Protein AF-A0A7C4U566-F1 (afdb_monomer)

Radius of gyration: 18.79 Å; Cα contacts (8 Å, |Δi|>4): 193; chains: 1; bounding box: 62×42×41 Å

Foldseek 3Di:
DPPPPPLDEAEEELADQPWAPVVLVVCCVVHVVYAYEYEPQALHNCPPVLVSNLVNCVVLVVLVAVVQQPDDDVPDPGDRSSVPSVVVVVVCVVVVVDDNGTDGDDDPRNYDYQYDDPVPQDDDPDRYPVVSVVSSCCRRPPCNVCVSVVHHDDD

Mean predicted aligned error: 11.54 Å

pLDDT: mean 70.16, std 16.73, range [37.81, 94.19]

Secondary structure (DSSP, 8-state):
-------PPPEEESPPP-EEHHHHHHHHHH-TT-EEEEESS-SGGGTT-HHHHHHHHHHHTHHHHTTGGG--BTTB----TTHHHHHHHHHHHHTTSS-TTT-EE---TTEEEEPPPGGGSPPPS---HHHHHHHHHHHHSHHHHHHHTTPPP--

Nearest PDB structures (foldseek):
  3l77-assembly1_A  TM=3.054E-01  e=2.965E+00  Thermococcus sibiricus MM 739
  6jha-assembly1_B-2  TM=2.950E-01  e=6.015E+00  Microcystis aeruginosa FACHB-905 = DIANCHI905
  3m1a-as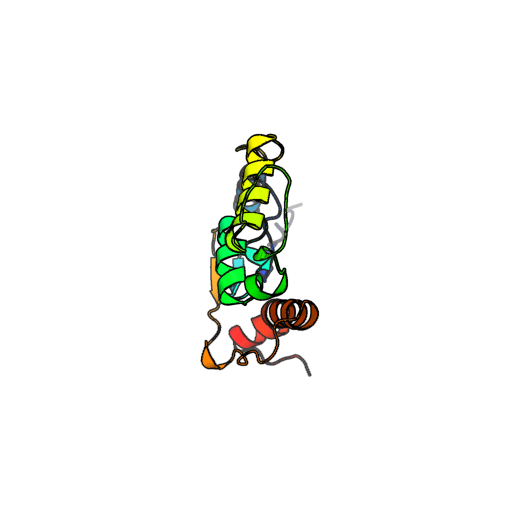sembly2_B  TM=2.758E-01  e=9.433E+00  Streptomyces avermitilis

Sequence (155 aa):
MTGRKENIQLITFGAPAAGNAAFVKDMDEKFPSGERYCTDKDIAPVFPDMDKVREIAHITGLDSVLQLSKLSIPGINKLKTSDLLDIAGEILKATKVINETNRYVQSQRHLRLLTVDAATVPADTSYTTESLFNKAYQFHKVDRYADLLGVKPLE

Structure (mmCIF, N/CA/C/O backbone):
data_AF-A0A7C4U566-F1
#
_entry.id   AF-A0A7C4U566-F1
#
loop_
_atom_site.group_PDB
_atom_site.id
_atom_site.type_symbol
_atom_site.label_atom_id
_atom_site.label_alt_id
_atom_site.label_comp_id
_atom_site.label_asym_id
_atom_site.label_entity_id
_atom_site.label_seq_id
_atom_site.pdbx_PDB_ins_code
_atom_site.Cartn_x
_atom_site.Cartn_y
_atom_site.Cartn_z
_atom_site.occupancy
_atom_site.B_iso_or_equiv
_atom_site.auth_seq_id
_atom_site.auth_comp_id
_atom_site.auth_asym_id
_atom_site.auth_atom_id
_atom_site.pdb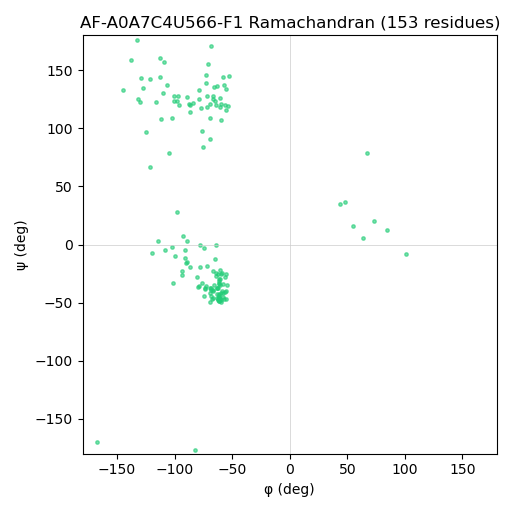x_PDB_model_num
ATOM 1 N N . MET A 1 1 ? -37.284 0.298 19.996 1.00 42.12 1 MET A N 1
ATOM 2 C CA . MET A 1 1 ? -36.697 -0.049 18.685 1.00 42.12 1 MET A CA 1
ATOM 3 C C . MET A 1 1 ? -35.250 -0.443 18.917 1.00 42.12 1 MET A C 1
ATOM 5 O O . MET A 1 1 ? -34.422 0.417 19.176 1.00 42.12 1 MET A O 1
ATOM 9 N N . THR A 1 2 ? -34.958 -1.740 18.948 1.00 47.19 2 THR A N 1
ATOM 10 C CA . THR A 1 2 ? -33.588 -2.257 19.014 1.00 47.19 2 THR A CA 1
ATOM 11 C C . THR A 1 2 ? -32.980 -2.116 17.622 1.00 47.19 2 THR A C 1
ATOM 13 O O . THR A 1 2 ? -33.267 -2.911 16.731 1.00 47.19 2 THR A O 1
ATOM 16 N N . GLY A 1 3 ? -32.214 -1.046 17.397 1.00 49.69 3 GLY A N 1
ATOM 17 C CA . GLY A 1 3 ? -31.482 -0.871 16.146 1.00 49.69 3 GLY A CA 1
ATOM 18 C C . GLY A 1 3 ? -30.586 -2.087 15.930 1.00 49.69 3 GLY A C 1
ATOM 19 O O . GLY A 1 3 ? -29.756 -2.394 16.787 1.00 49.69 3 GLY A O 1
ATOM 20 N N . ARG A 1 4 ? -30.783 -2.819 14.826 1.00 55.12 4 ARG A N 1
ATOM 21 C CA . ARG A 1 4 ? -29.810 -3.824 14.393 1.00 55.12 4 ARG A CA 1
ATOM 22 C C . ARG A 1 4 ? -28.482 -3.084 14.263 1.00 55.12 4 ARG A C 1
ATOM 24 O O . ARG A 1 4 ? -28.387 -2.167 13.456 1.00 55.12 4 ARG A O 1
ATOM 31 N N . LYS A 1 5 ? -27.487 -3.440 15.079 1.00 60.62 5 LYS A N 1
ATOM 32 C CA . LYS A 1 5 ? -26.104 -3.061 14.786 1.00 60.62 5 LYS A CA 1
ATOM 33 C C . LYS A 1 5 ? -25.794 -3.691 13.435 1.00 60.62 5 LYS A C 1
ATOM 35 O O . LYS A 1 5 ? -25.743 -4.914 13.333 1.00 60.62 5 LYS A O 1
ATOM 40 N N . GLU A 1 6 ? -25.718 -2.876 12.3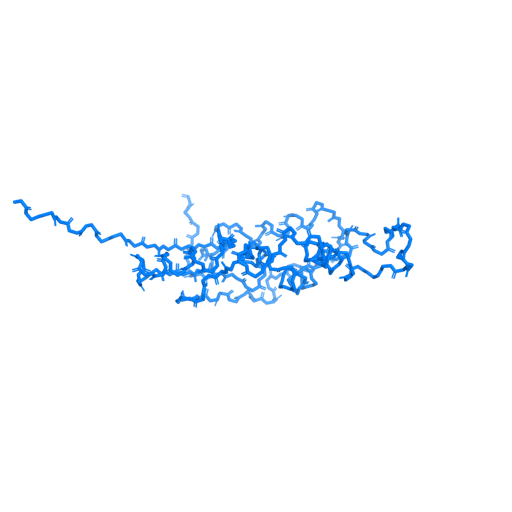95 1.00 66.75 6 GLU A N 1
ATOM 41 C CA . GLU A 1 6 ? -25.238 -3.332 11.101 1.00 66.75 6 GLU A CA 1
ATOM 42 C C . GLU A 1 6 ? -23.802 -3.814 11.311 1.00 66.75 6 GLU A C 1
ATOM 44 O O . GLU A 1 6 ? -22.945 -3.062 11.778 1.00 66.75 6 GLU A O 1
ATOM 49 N N . ASN A 1 7 ? -23.553 -5.097 11.049 1.00 76.12 7 ASN A N 1
ATOM 50 C CA . ASN A 1 7 ? -22.203 -5.646 11.071 1.00 76.12 7 ASN A CA 1
ATOM 51 C C . ASN A 1 7 ? -21.496 -5.168 9.801 1.00 76.12 7 ASN A C 1
ATOM 53 O O . ASN A 1 7 ? -21.497 -5.860 8.784 1.00 76.12 7 ASN A O 1
ATOM 57 N N . ILE A 1 8 ? -20.950 -3.954 9.842 1.00 84.69 8 ILE A N 1
ATOM 58 C CA . ILE A 1 8 ? -20.154 -3.409 8.745 1.00 84.69 8 ILE A CA 1
ATOM 59 C C . ILE A 1 8 ? -18.768 -4.048 8.812 1.00 84.69 8 ILE A C 1
ATOM 61 O O . ILE A 1 8 ? -18.034 -3.865 9.783 1.00 84.69 8 ILE A O 1
ATOM 65 N N . GLN A 1 9 ? -18.413 -4.792 7.768 1.00 89.12 9 GLN A N 1
ATOM 66 C CA . GLN A 1 9 ? -17.086 -5.372 7.600 1.00 89.12 9 GLN A CA 1
ATOM 67 C C . GLN A 1 9 ? -16.277 -4.510 6.627 1.00 89.12 9 GLN A C 1
ATOM 69 O O . GLN A 1 9 ? -16.728 -4.232 5.517 1.00 89.12 9 GLN A O 1
ATOM 74 N N . LEU A 1 10 ? -15.071 -4.115 7.037 1.00 91.62 10 LEU A N 1
ATOM 75 C CA . LEU A 1 10 ? -14.117 -3.416 6.179 1.00 91.62 10 LEU A CA 1
ATOM 76 C C . LEU A 1 10 ? -13.103 -4.420 5.627 1.00 91.62 10 LEU A C 1
ATOM 78 O O . LEU A 1 10 ? -12.442 -5.121 6.392 1.00 91.62 10 LEU A O 1
ATOM 82 N N . ILE A 1 11 ? -12.976 -4.494 4.305 1.00 93.38 11 ILE A N 1
ATOM 83 C CA . ILE A 1 11 ? -11.926 -5.263 3.628 1.00 93.38 11 ILE A CA 1
ATOM 84 C C . ILE A 1 11 ? -11.317 -4.351 2.573 1.00 93.38 11 ILE A C 1
ATOM 86 O O . ILE A 1 11 ? -12.035 -3.790 1.748 1.00 93.38 11 ILE A O 1
ATOM 90 N N . THR A 1 12 ? -10.001 -4.173 2.619 1.00 92.56 12 THR A N 1
ATOM 91 C CA . THR A 1 12 ? -9.276 -3.286 1.702 1.00 92.56 12 THR A CA 1
ATOM 92 C C . THR A 1 12 ? -8.216 -4.058 0.929 1.00 92.56 12 THR A C 1
ATOM 94 O O . THR A 1 12 ? -7.559 -4.934 1.486 1.00 92.56 12 THR A O 1
ATOM 97 N N . PHE A 1 13 ? -8.040 -3.716 -0.346 1.00 93.06 13 PHE A N 1
ATOM 98 C CA . PHE A 1 13 ? -7.046 -4.299 -1.250 1.00 93.06 13 PHE A CA 1
ATOM 99 C C . PHE A 1 13 ? -6.242 -3.169 -1.881 1.00 93.06 13 PHE A C 1
ATOM 101 O O . PHE A 1 13 ? -6.834 -2.173 -2.293 1.00 93.06 13 PHE A O 1
ATOM 108 N N . GLY A 1 14 ? -4.914 -3.283 -1.936 1.00 90.44 14 GLY A N 1
ATOM 109 C CA . GLY A 1 14 ? -4.082 -2.333 -2.689 1.00 90.44 14 GLY A CA 1
ATOM 110 C C . GLY A 1 14 ? -4.100 -0.880 -2.190 1.00 90.44 14 GLY A C 1
ATOM 111 O O . GLY A 1 14 ? -3.534 -0.006 -2.836 1.00 90.44 14 GLY A O 1
ATOM 112 N N . ALA A 1 15 ? -4.755 -0.588 -1.064 1.00 91.06 15 ALA A N 1
ATOM 113 C CA . ALA A 1 15 ? -5.090 0.783 -0.698 1.00 91.06 15 ALA A CA 1
ATOM 114 C C . ALA A 1 15 ? -3.889 1.549 -0.097 1.00 91.06 15 ALA A C 1
ATOM 116 O O . ALA A 1 15 ? -3.255 1.024 0.830 1.00 91.06 15 ALA A O 1
ATOM 117 N N . PRO A 1 16 ? -3.611 2.793 -0.547 1.00 89.00 16 PRO A N 1
ATOM 118 C CA . PRO A 1 16 ? -2.619 3.678 0.068 1.00 89.00 16 PRO A CA 1
ATOM 119 C C . PRO A 1 16 ? -3.070 4.150 1.455 1.00 89.00 16 PRO A C 1
ATOM 121 O O . PRO A 1 16 ? -4.206 3.916 1.882 1.00 89.00 16 PRO A O 1
ATOM 124 N N . ALA A 1 17 ? -2.175 4.803 2.197 1.00 88.56 17 ALA A N 1
ATOM 125 C CA . ALA A 1 17 ? -2.522 5.389 3.486 1.00 88.56 17 ALA A CA 1
ATOM 126 C C . ALA A 1 17 ? -3.552 6.513 3.294 1.00 88.56 17 ALA A C 1
ATOM 128 O O . ALA A 1 17 ? -3.303 7.474 2.568 1.00 88.56 17 ALA A O 1
ATOM 129 N N . ALA A 1 18 ? -4.701 6.402 3.961 1.00 87.50 18 ALA A N 1
ATOM 130 C CA . ALA A 1 18 ? -5.808 7.349 3.806 1.00 87.50 18 ALA A CA 1
ATOM 131 C C . ALA A 1 18 ? -5.703 8.580 4.722 1.00 87.50 18 ALA A C 1
ATOM 133 O O . ALA A 1 18 ? -6.343 9.597 4.466 1.00 87.50 18 ALA A O 1
ATOM 134 N N . GLY A 1 19 ? -4.907 8.508 5.791 1.00 86.81 19 GLY A N 1
ATOM 135 C CA . GLY A 1 19 ? -4.785 9.596 6.753 1.00 86.81 19 GLY A CA 1
ATOM 136 C C . GLY A 1 19 ? -3.614 9.419 7.708 1.00 86.81 19 GLY A C 1
ATOM 137 O O . GLY A 1 19 ? -2.759 8.558 7.519 1.00 86.81 19 GLY A O 1
ATOM 138 N N . ASN A 1 20 ? -3.573 10.258 8.738 1.00 88.00 20 ASN A N 1
ATOM 139 C CA . ASN A 1 20 ? -2.540 10.236 9.771 1.00 88.00 20 ASN A CA 1
ATOM 140 C C . ASN A 1 20 ? -2.812 9.185 10.865 1.00 88.00 20 ASN A C 1
ATOM 142 O O . ASN A 1 20 ? -3.797 8.448 10.827 1.00 88.00 20 ASN A O 1
ATOM 146 N N . ALA A 1 21 ? -1.950 9.136 11.884 1.00 88.56 21 ALA A N 1
ATOM 147 C CA . ALA A 1 21 ? -2.079 8.188 12.993 1.00 88.56 21 ALA A CA 1
ATOM 148 C C . ALA A 1 21 ? -3.422 8.289 13.749 1.00 88.56 21 ALA A C 1
ATOM 150 O O . ALA A 1 21 ? -3.949 7.270 14.193 1.00 88.56 21 ALA A O 1
ATOM 151 N N . ALA A 1 22 ? -3.994 9.493 13.878 1.00 90.25 22 ALA A N 1
ATOM 152 C CA . ALA A 1 22 ? -5.285 9.685 14.540 1.00 90.25 22 ALA A CA 1
ATOM 153 C C . ALA A 1 22 ? -6.437 9.082 13.722 1.00 90.25 22 ALA A C 1
ATOM 155 O O . ALA A 1 22 ? -7.290 8.398 14.285 1.00 90.25 22 ALA A O 1
ATOM 156 N N . PHE A 1 23 ? -6.418 9.270 12.398 1.00 91.81 23 PHE A N 1
ATOM 157 C CA . PHE A 1 23 ? -7.365 8.628 11.487 1.00 91.81 23 PHE A CA 1
ATOM 158 C C . PHE A 1 23 ? -7.255 7.100 11.548 1.00 91.81 23 PHE A C 1
ATOM 160 O O . PHE A 1 23 ? -8.265 6.416 11.689 1.00 91.81 23 PHE A O 1
ATOM 167 N N . VAL A 1 24 ? -6.031 6.562 11.490 1.00 91.75 24 VAL A N 1
ATOM 168 C CA . VAL A 1 24 ? -5.796 5.113 11.577 1.00 91.75 24 VAL A CA 1
ATOM 169 C C . VAL A 1 24 ? -6.347 4.549 12.879 1.00 91.75 24 VAL A C 1
ATOM 171 O O . VAL A 1 24 ? -7.029 3.532 12.845 1.00 91.75 24 VAL A O 1
ATOM 174 N N . LYS A 1 25 ? -6.099 5.220 14.009 1.00 93.38 25 LYS A N 1
ATOM 175 C CA . LYS A 1 25 ? -6.614 4.801 15.316 1.00 93.38 25 LYS A CA 1
ATOM 176 C C . LYS A 1 25 ? -8.146 4.762 15.342 1.00 93.38 25 LYS A C 1
ATOM 178 O O . LYS A 1 25 ? -8.710 3.757 15.760 1.00 93.38 25 LYS A O 1
ATOM 183 N N . ASP A 1 26 ? -8.804 5.823 14.882 1.00 94.19 26 ASP A N 1
ATOM 184 C CA . ASP A 1 26 ? -10.271 5.907 14.843 1.00 94.19 26 ASP A CA 1
ATOM 185 C C . ASP A 1 26 ? -10.886 4.838 13.921 1.00 94.19 26 ASP A C 1
ATOM 187 O O . ASP A 1 26 ? -11.855 4.172 14.287 1.00 94.19 26 ASP A O 1
ATOM 191 N N . MET A 1 27 ? -10.288 4.610 12.749 1.00 93.31 27 MET A N 1
ATOM 192 C CA . MET A 1 27 ? -10.701 3.550 11.827 1.00 93.31 27 MET A CA 1
ATOM 193 C C . MET A 1 27 ? -10.545 2.160 12.462 1.00 93.31 27 MET A C 1
ATOM 195 O O . MET A 1 27 ? -11.474 1.357 12.420 1.00 93.31 27 MET A O 1
ATOM 199 N N . ASP A 1 28 ? -9.395 1.885 13.074 1.00 92.81 28 ASP A N 1
ATOM 200 C CA . ASP A 1 28 ? -9.085 0.626 13.753 1.00 92.81 28 ASP A CA 1
ATOM 201 C C . ASP A 1 28 ? -10.055 0.329 14.916 1.00 92.81 28 ASP A C 1
ATOM 203 O O . ASP A 1 28 ? -10.373 -0.831 15.185 1.00 92.81 28 ASP A O 1
ATOM 207 N N . GLU A 1 29 ? -10.510 1.363 15.631 1.00 92.69 29 GLU A N 1
ATOM 208 C CA . GLU A 1 29 ? -11.500 1.258 16.712 1.00 92.69 29 GLU A CA 1
ATOM 209 C C . GLU A 1 29 ? -12.917 1.004 16.178 1.00 92.69 29 GLU A C 1
ATOM 211 O O . GLU A 1 29 ? -13.661 0.212 16.760 1.00 92.69 29 GLU A O 1
ATOM 216 N N . LYS A 1 30 ? -13.289 1.632 15.056 1.00 91.44 30 LYS A N 1
ATOM 217 C CA . LYS A 1 30 ? -14.607 1.468 14.415 1.00 91.44 30 LYS A CA 1
ATOM 218 C C . LYS A 1 30 ? -14.751 0.152 13.657 1.00 91.44 30 LYS A C 1
ATOM 220 O O . LYS A 1 30 ? -15.843 -0.411 13.627 1.00 91.44 30 LYS A O 1
ATOM 225 N N . PHE A 1 31 ? -13.663 -0.346 13.077 1.00 92.00 31 PHE A N 1
ATOM 226 C CA . PHE A 1 31 ? -13.622 -1.582 12.297 1.00 92.00 31 PHE A CA 1
ATOM 227 C C . PHE A 1 31 ? -12.616 -2.567 12.905 1.00 92.00 31 PHE A C 1
ATOM 229 O O . PHE A 1 31 ? -11.598 -2.881 12.285 1.00 92.00 31 PHE A O 1
ATOM 236 N N . PRO A 1 32 ? -12.879 -3.092 14.116 1.00 89.50 32 PRO A N 1
ATOM 237 C CA . PRO A 1 32 ? -11.918 -3.929 14.828 1.00 89.50 32 PRO A CA 1
ATOM 238 C C . PRO A 1 32 ? -11.615 -5.243 14.102 1.00 89.50 32 PRO A C 1
ATOM 240 O O . PRO A 1 32 ? -10.517 -5.764 14.254 1.00 89.50 32 PRO A O 1
ATOM 243 N N . SER A 1 33 ? -12.550 -5.765 13.301 1.00 90.69 33 SER A N 1
ATOM 244 C CA . SER A 1 33 ? -12.365 -6.943 12.443 1.00 90.69 33 SER A CA 1
ATOM 245 C C . SER A 1 33 ? -11.913 -6.598 11.022 1.00 90.69 33 SER A C 1
ATOM 247 O O . SER A 1 33 ? -11.898 -7.485 10.172 1.00 90.69 33 SER A O 1
ATOM 249 N N . GLY A 1 34 ? -11.589 -5.333 10.734 1.00 90.50 34 GLY A N 1
ATOM 250 C CA . GLY A 1 34 ? -11.188 -4.895 9.401 1.00 90.50 34 GLY A CA 1
ATOM 251 C C . GLY A 1 34 ? -9.975 -5.674 8.898 1.00 90.50 34 GLY A C 1
ATOM 252 O O . GLY A 1 34 ? -9.046 -5.918 9.666 1.00 90.50 34 GLY A O 1
ATOM 253 N N . GLU A 1 35 ? -9.994 -6.070 7.627 1.00 93.25 35 GLU A N 1
ATOM 254 C CA . GLU A 1 35 ? -8.893 -6.781 6.975 1.00 93.25 35 GLU A CA 1
ATOM 255 C C . GLU A 1 35 ? -8.239 -5.917 5.894 1.00 93.25 35 GLU A C 1
ATOM 257 O O . GLU A 1 35 ? -8.904 -5.162 5.173 1.00 93.25 35 GLU A O 1
ATOM 262 N N . ARG A 1 36 ? -6.919 -6.054 5.752 1.00 92.94 36 ARG A N 1
ATOM 263 C CA . ARG A 1 36 ? -6.143 -5.329 4.746 1.00 92.94 36 ARG A CA 1
ATOM 264 C C . ARG A 1 36 ? -5.263 -6.284 3.963 1.00 92.94 36 ARG A C 1
ATOM 266 O O . ARG A 1 36 ? -4.416 -6.950 4.543 1.00 92.94 36 ARG A O 1
ATOM 273 N N . TYR A 1 37 ? -5.430 -6.303 2.650 1.00 93.19 37 TYR A N 1
ATOM 274 C CA . TYR A 1 37 ? -4.689 -7.142 1.719 1.00 93.19 37 TYR A CA 1
ATOM 275 C C . TYR A 1 37 ? -3.755 -6.284 0.868 1.00 93.19 37 TYR A C 1
ATOM 277 O O . TYR A 1 37 ? -4.156 -5.275 0.282 1.00 93.19 37 TYR A O 1
ATOM 285 N N . CYS A 1 38 ? -2.490 -6.680 0.792 1.00 91.25 38 CYS A N 1
ATOM 286 C CA . CYS A 1 38 ? -1.460 -6.012 -0.008 1.00 91.25 38 CYS A CA 1
ATOM 287 C C . CYS A 1 38 ? -0.606 -7.056 -0.718 1.00 91.25 38 CYS A C 1
ATOM 289 O O . CYS A 1 38 ? -0.538 -8.192 -0.254 1.00 91.25 38 CYS A O 1
ATOM 291 N N . THR A 1 39 ? 0.082 -6.669 -1.790 1.00 88.50 39 THR A N 1
ATOM 292 C CA . THR A 1 39 ? 1.135 -7.504 -2.382 1.00 88.50 39 THR A CA 1
ATOM 293 C C . THR A 1 39 ? 2.513 -6.902 -2.144 1.00 88.50 39 THR A C 1
ATOM 295 O O . THR A 1 39 ? 2.646 -5.700 -1.918 1.00 88.50 39 THR A O 1
ATOM 298 N N . ASP A 1 40 ? 3.550 -7.733 -2.200 1.00 84.19 40 ASP A N 1
ATOM 299 C CA . ASP A 1 40 ? 4.952 -7.323 -2.054 1.00 84.19 40 ASP A CA 1
ATOM 300 C C . ASP A 1 40 ? 5.520 -6.600 -3.294 1.00 84.19 40 ASP A C 1
ATOM 302 O O . ASP A 1 40 ? 6.672 -6.166 -3.283 1.00 84.19 40 ASP A O 1
ATOM 306 N N . LYS A 1 41 ? 4.727 -6.472 -4.367 1.00 82.44 41 LYS A N 1
ATOM 307 C CA . LYS A 1 41 ? 5.104 -5.801 -5.625 1.00 82.44 41 LYS A CA 1
ATOM 308 C C . LYS A 1 41 ? 4.213 -4.610 -5.981 1.00 82.44 41 LYS A C 1
ATOM 310 O O . LYS A 1 41 ? 4.517 -3.897 -6.936 1.00 82.44 41 LYS A O 1
ATOM 315 N N . ASP A 1 42 ? 3.129 -4.388 -5.243 1.00 84.00 42 ASP A N 1
ATOM 316 C CA . ASP A 1 42 ? 2.235 -3.250 -5.446 1.00 84.00 42 ASP A CA 1
ATOM 317 C C . ASP A 1 42 ? 2.771 -2.010 -4.714 1.00 84.00 42 ASP A C 1
ATOM 319 O O . ASP A 1 42 ? 2.965 -2.013 -3.497 1.00 84.00 42 ASP A O 1
ATOM 323 N N . ILE A 1 43 ? 3.005 -0.936 -5.468 1.00 77.12 43 ILE A N 1
ATOM 324 C CA . ILE A 1 43 ? 3.501 0.346 -4.951 1.00 77.12 43 ILE A CA 1
ATOM 325 C C . ILE A 1 43 ? 2.405 1.182 -4.274 1.00 77.12 43 ILE A C 1
ATOM 327 O O . ILE A 1 43 ? 2.719 2.091 -3.507 1.00 77.12 43 ILE A O 1
ATOM 331 N N . ALA A 1 44 ? 1.122 0.925 -4.541 1.00 84.94 44 ALA A N 1
ATOM 332 C CA . ALA A 1 44 ? 0.047 1.760 -4.011 1.00 84.94 44 ALA A CA 1
ATOM 333 C C . ALA A 1 44 ? -0.103 1.637 -2.480 1.00 84.94 44 ALA A C 1
ATOM 335 O O . ALA A 1 44 ? -0.146 2.675 -1.817 1.00 84.94 44 ALA A O 1
ATOM 336 N N . PRO A 1 45 ? -0.071 0.435 -1.861 1.00 86.06 45 PRO A N 1
ATOM 337 C CA . PRO A 1 45 ? -0.199 0.281 -0.411 1.00 86.06 45 PRO A CA 1
ATOM 338 C C . PRO A 1 45 ? 0.862 0.960 0.442 1.00 86.06 45 PRO A C 1
ATOM 340 O O . PRO A 1 45 ? 0.640 1.155 1.643 1.00 86.06 45 PRO A O 1
ATOM 343 N N . VAL A 1 46 ? 2.024 1.242 -0.148 1.00 78.44 46 VAL A N 1
ATOM 344 C CA . VAL A 1 46 ? 3.141 1.897 0.531 1.00 78.44 46 VAL A CA 1
ATOM 345 C C . VAL A 1 46 ? 3.099 3.410 0.385 1.00 78.44 46 VAL A C 1
ATOM 347 O O . VAL A 1 46 ? 3.794 4.098 1.116 1.00 78.44 46 VAL A O 1
ATOM 350 N N . PHE A 1 47 ? 2.262 3.965 -0.488 1.00 75.56 47 PHE A N 1
ATOM 351 C CA . PHE A 1 47 ? 2.141 5.410 -0.620 1.00 75.56 47 PHE A CA 1
ATOM 352 C C . PHE A 1 47 ? 1.396 6.031 0.586 1.00 75.56 47 PHE A C 1
ATOM 354 O O . PHE A 1 47 ? 0.394 5.462 1.036 1.00 75.56 47 PHE A O 1
ATOM 361 N N . PRO A 1 48 ? 1.826 7.198 1.116 1.00 66.38 48 PRO A 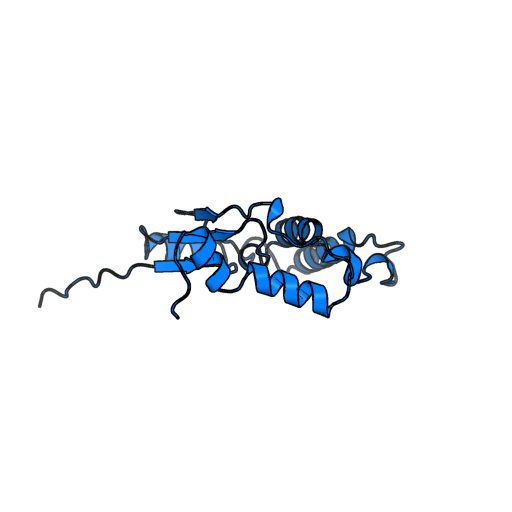N 1
ATOM 362 C CA . PRO A 1 48 ? 2.959 8.035 0.705 1.00 66.38 48 PRO A CA 1
ATOM 363 C C . PRO A 1 48 ? 4.228 7.813 1.555 1.00 66.38 48 PRO A C 1
ATOM 365 O O . PRO A 1 48 ? 5.013 8.740 1.741 1.00 66.38 48 PRO A O 1
ATOM 368 N N . ASP A 1 49 ? 4.430 6.622 2.125 1.00 68.12 49 ASP A N 1
ATOM 369 C CA . ASP A 1 49 ? 5.674 6.263 2.816 1.00 68.12 49 ASP A CA 1
ATOM 370 C C . ASP A 1 49 ? 6.809 6.142 1.787 1.00 68.12 49 ASP A C 1
ATOM 372 O O . ASP A 1 49 ? 7.016 5.096 1.172 1.00 68.12 49 ASP A O 1
ATOM 376 N N . MET A 1 50 ? 7.508 7.256 1.557 1.00 62.44 50 MET A N 1
ATOM 377 C CA . MET A 1 50 ? 8.499 7.395 0.486 1.00 62.44 50 MET A CA 1
ATOM 378 C C . MET A 1 50 ? 9.662 6.401 0.616 1.00 62.44 50 MET A C 1
ATOM 380 O O . MET A 1 50 ? 10.176 5.947 -0.406 1.00 62.44 50 MET A O 1
ATOM 384 N N . ASP A 1 51 ? 10.016 5.997 1.842 1.00 63.09 51 ASP A N 1
ATOM 385 C CA . ASP A 1 51 ? 11.069 5.006 2.100 1.00 63.09 51 ASP A CA 1
ATOM 386 C C . ASP A 1 51 ? 10.655 3.621 1.572 1.00 63.09 51 ASP A C 1
ATOM 388 O O . ASP A 1 51 ? 11.443 2.911 0.946 1.00 63.09 51 ASP A O 1
ATOM 392 N N . LYS A 1 52 ? 9.382 3.253 1.749 1.00 62.25 52 LYS A N 1
ATOM 393 C CA . LYS A 1 52 ? 8.826 1.992 1.237 1.00 62.25 52 LYS A CA 1
ATOM 394 C C . LYS A 1 52 ? 8.483 2.058 -0.247 1.00 62.25 52 LYS A C 1
ATOM 396 O O . LYS A 1 52 ? 8.694 1.085 -0.968 1.00 62.25 52 LYS A O 1
ATOM 401 N N . VAL A 1 53 ? 8.000 3.207 -0.728 1.00 58.97 53 VAL A N 1
ATOM 402 C CA . VAL A 1 53 ? 7.828 3.463 -2.168 1.00 58.97 53 VAL A CA 1
ATOM 403 C C . VAL A 1 53 ? 9.159 3.260 -2.885 1.00 58.97 53 VAL A C 1
ATOM 405 O O . VAL A 1 53 ? 9.176 2.637 -3.939 1.00 58.97 53 VAL A O 1
ATOM 408 N N . ARG A 1 54 ? 10.278 3.709 -2.304 1.00 62.19 54 ARG A N 1
ATOM 409 C CA . ARG A 1 54 ? 11.627 3.485 -2.837 1.00 62.19 54 ARG A CA 1
ATOM 410 C C . ARG A 1 54 ? 11.991 2.006 -2.920 1.00 62.19 54 ARG A C 1
ATOM 412 O O . ARG A 1 54 ? 12.495 1.575 -3.955 1.00 62.19 54 ARG A O 1
ATOM 419 N N . GLU A 1 55 ? 11.773 1.243 -1.853 1.00 62.34 55 GLU A N 1
ATOM 420 C CA . GLU A 1 55 ? 12.088 -0.190 -1.833 1.00 62.34 55 GLU A CA 1
ATOM 421 C C . GLU A 1 55 ? 11.347 -0.924 -2.959 1.00 62.34 55 GLU A C 1
ATOM 423 O O . GLU A 1 55 ? 11.959 -1.641 -3.754 1.00 62.34 55 GLU A O 1
ATOM 428 N N . ILE A 1 56 ? 10.048 -0.655 -3.112 1.00 60.78 56 ILE A N 1
ATOM 429 C CA . ILE A 1 56 ? 9.250 -1.271 -4.174 1.00 60.78 56 ILE A CA 1
ATOM 430 C C . ILE A 1 56 ? 9.608 -0.690 -5.551 1.00 60.78 56 ILE A C 1
ATOM 432 O O . ILE A 1 56 ? 9.666 -1.436 -6.527 1.00 60.78 56 ILE A O 1
ATOM 436 N N . ALA A 1 57 ? 9.933 0.600 -5.667 1.00 61.19 57 ALA A N 1
ATOM 437 C CA . ALA A 1 57 ? 10.405 1.212 -6.912 1.00 61.19 57 ALA A CA 1
ATOM 438 C C . ALA A 1 57 ? 11.687 0.540 -7.428 1.00 61.19 57 ALA A C 1
ATOM 440 O O . ALA A 1 57 ? 11.808 0.287 -8.626 1.00 61.19 57 ALA A O 1
ATOM 441 N N . HIS A 1 58 ? 12.608 0.192 -6.529 1.00 64.25 58 HIS A N 1
ATOM 442 C CA . HIS A 1 58 ? 13.819 -0.545 -6.875 1.00 64.25 58 HIS A CA 1
ATOM 443 C C . HIS A 1 58 ? 13.505 -1.976 -7.332 1.00 64.25 58 HIS A C 1
ATOM 445 O O . HIS A 1 58 ? 13.963 -2.413 -8.384 1.00 64.25 58 HIS A O 1
ATOM 451 N N . ILE A 1 59 ? 12.648 -2.687 -6.593 1.00 60.09 59 ILE A N 1
ATOM 452 C CA . ILE A 1 59 ? 12.207 -4.050 -6.940 1.00 60.09 59 ILE A CA 1
ATOM 453 C C . ILE A 1 59 ? 11.471 -4.085 -8.290 1.00 60.09 59 ILE A C 1
ATOM 455 O O . ILE A 1 59 ? 11.549 -5.069 -9.026 1.00 60.09 59 ILE A O 1
ATOM 459 N N . THR A 1 60 ? 10.734 -3.025 -8.619 1.00 59.47 60 THR A N 1
ATOM 460 C CA . THR A 1 60 ? 9.921 -2.942 -9.839 1.00 59.47 60 THR A CA 1
ATOM 461 C C . THR A 1 60 ? 10.681 -2.373 -11.037 1.00 59.47 60 THR A C 1
ATOM 463 O O . THR A 1 60 ? 10.233 -2.585 -12.165 1.00 59.47 60 THR A O 1
ATOM 466 N N . GLY A 1 61 ? 11.842 -1.743 -10.824 1.00 57.34 61 GLY A N 1
ATOM 467 C CA . GLY A 1 61 ? 12.658 -1.098 -11.858 1.00 57.34 61 GLY A CA 1
ATOM 468 C C . GLY A 1 61 ? 12.226 0.334 -12.198 1.00 57.34 61 GLY A C 1
ATOM 469 O O . GLY A 1 61 ? 12.661 0.877 -13.216 1.00 57.34 61 GLY A O 1
ATOM 470 N N . LEU A 1 62 ? 11.357 0.947 -11.381 1.00 60.00 62 LEU A N 1
ATOM 471 C CA . LEU A 1 62 ? 10.829 2.308 -11.567 1.00 60.00 62 LEU A CA 1
ATOM 472 C C . LEU A 1 62 ? 11.928 3.375 -11.541 1.00 60.00 62 LEU A C 1
ATOM 474 O O . LEU A 1 62 ? 11.849 4.409 -12.208 1.00 60.00 62 LEU A O 1
ATOM 478 N N . ASP A 1 63 ? 12.984 3.081 -10.799 1.00 54.19 63 ASP A N 1
ATOM 479 C CA . ASP A 1 63 ? 14.179 3.891 -10.667 1.00 54.19 63 ASP A CA 1
ATOM 480 C C . ASP A 1 63 ? 14.878 4.110 -12.037 1.00 54.19 63 ASP A C 1
ATOM 482 O O . ASP A 1 63 ? 15.167 5.243 -12.431 1.00 54.19 63 ASP A O 1
ATOM 486 N N . SER A 1 64 ? 15.080 3.064 -12.832 1.00 55.88 64 SER A N 1
ATOM 487 C CA . SER A 1 64 ? 15.828 3.121 -14.099 1.00 55.88 64 SER A CA 1
ATOM 488 C C . SER A 1 64 ? 15.262 4.083 -15.165 1.00 55.88 64 SER A C 1
ATOM 490 O O . SER A 1 64 ? 16.011 4.606 -15.993 1.00 55.88 64 SER A O 1
ATOM 492 N N . VAL A 1 65 ? 13.960 4.372 -15.128 1.00 50.75 65 VAL A N 1
ATOM 493 C CA . VAL A 1 65 ? 13.229 5.084 -16.194 1.00 50.75 65 VAL A CA 1
ATOM 494 C C . VAL A 1 65 ? 12.973 6.536 -15.916 1.00 50.75 65 VAL A C 1
ATOM 496 O O . VAL A 1 65 ? 12.963 7.346 -16.841 1.00 50.75 65 VAL A O 1
ATOM 499 N N . LEU A 1 66 ? 12.776 6.889 -14.652 1.00 50.75 66 LEU A N 1
ATOM 500 C CA . LEU A 1 66 ? 12.551 8.275 -14.278 1.00 50.75 66 LEU A CA 1
ATOM 501 C C . LEU A 1 66 ? 13.784 9.156 -14.578 1.00 50.75 66 LEU A C 1
ATOM 503 O O . LEU A 1 66 ? 13.740 10.357 -14.332 1.00 50.75 66 LEU A O 1
ATOM 507 N N . GLN A 1 67 ? 14.879 8.573 -15.110 1.00 50.47 67 GLN A N 1
ATOM 508 C CA . GLN A 1 67 ? 16.145 9.225 -15.461 1.00 50.47 67 GLN A CA 1
ATOM 509 C C . GLN A 1 67 ? 16.582 10.196 -14.363 1.00 50.47 67 GLN A C 1
ATOM 511 O O . GLN A 1 67 ? 17.152 11.249 -14.633 1.00 50.47 67 GLN A O 1
ATOM 516 N N . LEU A 1 68 ? 16.298 9.837 -13.109 1.00 48.00 68 LEU A N 1
ATOM 517 C CA . LEU A 1 68 ? 16.499 10.695 -11.944 1.00 48.00 68 LEU A CA 1
ATOM 518 C C . LEU A 1 68 ? 17.992 11.002 -11.757 1.00 48.00 68 LEU A C 1
ATOM 520 O O . LEU A 1 68 ? 18.347 12.062 -11.258 1.00 48.00 68 LEU A O 1
ATOM 524 N N . SER A 1 69 ? 18.864 10.131 -12.275 1.00 44.19 69 SER A N 1
ATOM 525 C CA . SER A 1 69 ? 20.307 10.352 -12.403 1.00 44.19 69 SER A CA 1
ATOM 526 C C . SER A 1 69 ? 20.718 11.488 -13.352 1.00 44.19 69 SER A C 1
ATOM 528 O O . SER A 1 69 ? 21.881 11.890 -13.361 1.00 44.19 69 SER A O 1
ATOM 530 N N . LYS A 1 70 ? 19.788 12.006 -14.162 1.00 44.06 70 LYS A N 1
ATOM 531 C CA . LYS A 1 70 ? 19.990 13.113 -15.109 1.00 44.06 70 LYS A CA 1
ATOM 532 C C . LYS A 1 70 ? 19.317 14.418 -14.674 1.00 44.06 70 LYS A C 1
ATOM 534 O O . LYS A 1 70 ? 19.503 15.434 -15.340 1.00 44.06 70 LYS A O 1
ATOM 539 N N . LEU A 1 71 ? 18.551 14.418 -13.582 1.00 42.31 71 LEU A N 1
ATOM 540 C CA . LEU A 1 71 ? 17.982 15.639 -13.013 1.00 42.31 71 LEU A CA 1
ATOM 541 C C . LEU A 1 71 ? 19.102 16.462 -12.361 1.00 42.31 71 LEU A C 1
ATOM 543 O O . LEU A 1 71 ? 19.771 16.012 -11.434 1.00 42.31 71 LEU A O 1
ATOM 547 N N . SER A 1 72 ? 19.321 17.675 -12.869 1.00 43.03 72 SER A N 1
ATOM 548 C CA . SER A 1 72 ? 20.229 18.656 -12.275 1.00 43.03 72 SER A CA 1
ATOM 549 C C . SER A 1 72 ? 19.398 19.692 -11.524 1.00 43.03 72 SER A C 1
ATOM 551 O O . SER A 1 72 ? 18.687 20.484 -12.139 1.00 43.03 72 SER A O 1
ATOM 553 N N . ILE A 1 73 ? 19.459 19.660 -10.193 1.00 46.22 73 ILE A N 1
ATOM 554 C CA . ILE A 1 73 ? 18.860 20.680 -9.326 1.00 46.22 73 ILE A CA 1
ATOM 555 C C . ILE A 1 73 ? 19.996 21.613 -8.881 1.00 46.22 73 ILE A C 1
ATOM 557 O O . ILE A 1 73 ? 20.974 21.123 -8.305 1.00 46.22 73 ILE A O 1
ATOM 561 N N . PRO A 1 74 ? 19.919 22.935 -9.126 1.00 37.81 74 PRO A N 1
ATOM 562 C CA . PRO A 1 74 ? 20.941 23.874 -8.670 1.00 37.81 74 PRO A CA 1
ATOM 563 C C . PRO A 1 74 ? 21.178 23.738 -7.157 1.00 37.81 74 PRO A C 1
ATOM 565 O O . PRO A 1 74 ? 20.258 23.924 -6.367 1.00 37.81 74 PRO A O 1
ATOM 568 N N . GLY A 1 75 ? 22.407 23.389 -6.760 1.00 45.62 75 GLY A N 1
ATOM 569 C CA . GLY A 1 75 ? 22.801 23.189 -5.357 1.00 45.62 75 GLY A CA 1
ATOM 570 C C . GLY A 1 75 ? 22.889 21.732 -4.884 1.00 45.62 75 GLY A C 1
ATOM 571 O O . GLY A 1 75 ? 23.421 21.496 -3.803 1.00 45.62 75 GLY A O 1
ATOM 572 N N . ILE A 1 76 ? 22.452 20.750 -5.683 1.00 47.16 76 ILE A N 1
ATOM 573 C CA . ILE A 1 76 ? 22.554 19.319 -5.349 1.00 47.16 76 ILE A CA 1
ATOM 574 C C . ILE A 1 76 ? 23.300 18.600 -6.477 1.00 47.16 76 ILE A C 1
ATOM 576 O O . ILE A 1 76 ? 22.743 18.273 -7.524 1.00 47.16 76 ILE A O 1
ATOM 580 N N . ASN A 1 77 ? 24.606 18.399 -6.289 1.00 46.75 77 ASN A N 1
ATOM 581 C CA . ASN A 1 77 ? 25.471 17.823 -7.316 1.00 46.75 77 ASN A CA 1
ATOM 582 C C . ASN A 1 77 ? 25.457 16.287 -7.266 1.00 46.75 77 ASN A C 1
ATOM 584 O O . ASN A 1 77 ? 25.904 15.698 -6.287 1.00 46.75 77 ASN A O 1
ATOM 588 N N . LYS A 1 78 ? 25.036 15.675 -8.384 1.00 47.56 78 LYS A N 1
ATOM 589 C CA . LYS A 1 78 ? 24.961 14.226 -8.669 1.00 47.56 78 LYS A CA 1
ATOM 590 C C . LYS A 1 78 ? 23.934 13.467 -7.829 1.00 47.56 78 LYS A C 1
ATOM 592 O O . LYS A 1 78 ? 24.285 12.722 -6.922 1.00 47.56 78 LYS A O 1
ATOM 597 N N . LEU A 1 79 ? 22.673 13.596 -8.228 1.00 51.16 79 LEU A N 1
ATOM 598 C CA . LEU A 1 79 ? 21.604 12.730 -7.753 1.00 51.16 79 LEU A CA 1
ATOM 599 C C . LEU A 1 79 ? 21.808 11.330 -8.318 1.00 51.16 79 LEU A C 1
ATOM 601 O O . LEU A 1 79 ? 21.852 11.134 -9.531 1.00 51.16 79 LEU A O 1
ATOM 605 N N . LYS A 1 80 ? 21.942 10.336 -7.448 1.00 52.19 80 LYS A N 1
ATOM 606 C CA . LYS A 1 80 ? 21.568 8.976 -7.814 1.00 52.19 80 LYS A CA 1
ATOM 607 C C . LYS A 1 80 ? 20.053 8.931 -7.901 1.00 52.19 80 LYS A C 1
ATOM 609 O O . LYS A 1 80 ? 19.341 9.705 -7.273 1.00 52.19 80 LYS A O 1
ATOM 614 N N . THR A 1 81 ? 19.543 7.989 -8.671 1.00 47.69 81 THR A N 1
ATOM 615 C CA . THR A 1 81 ? 18.106 7.778 -8.811 1.00 47.69 81 THR A CA 1
ATOM 616 C C . THR A 1 81 ? 17.385 7.552 -7.471 1.00 47.69 81 THR A C 1
ATOM 618 O O . THR A 1 81 ? 16.215 7.895 -7.333 1.00 47.69 81 THR A O 1
ATOM 621 N N . SER A 1 82 ? 18.115 7.063 -6.464 1.00 49.97 82 SER A N 1
ATOM 622 C CA . SER A 1 82 ? 17.692 6.955 -5.064 1.00 49.97 82 SER A CA 1
ATOM 623 C C . SER A 1 82 ? 17.387 8.289 -4.384 1.00 49.97 82 SER A C 1
ATOM 625 O O . SER A 1 82 ? 16.601 8.325 -3.448 1.00 49.97 82 SER A O 1
ATOM 627 N N . ASP A 1 83 ? 17.979 9.381 -4.852 1.00 53.31 83 ASP A N 1
ATOM 628 C CA . ASP A 1 83 ? 18.083 10.607 -4.069 1.00 53.31 83 ASP A CA 1
ATOM 629 C C . ASP A 1 83 ? 16.887 11.534 -4.303 1.00 53.31 83 ASP A C 1
ATOM 631 O O . ASP A 1 83 ? 16.652 12.429 -3.510 1.00 53.31 83 ASP A O 1
ATOM 635 N N . LEU A 1 84 ? 16.090 11.339 -5.359 1.00 52.81 84 LEU A N 1
ATOM 636 C CA . LEU A 1 84 ? 14.974 12.239 -5.680 1.00 52.81 84 LEU A CA 1
ATOM 637 C C . LEU A 1 84 ? 13.726 12.003 -4.824 1.00 52.81 84 LEU A C 1
ATOM 639 O O . LEU A 1 84 ? 13.056 12.965 -4.454 1.00 52.81 84 LEU A O 1
ATOM 643 N N . LEU A 1 85 ? 13.433 10.747 -4.478 1.00 57.06 85 LEU A N 1
ATOM 644 C CA . LEU A 1 85 ? 12.371 10.419 -3.521 1.00 57.06 85 LEU A CA 1
ATOM 645 C C . LEU A 1 85 ? 12.808 10.754 -2.092 1.00 57.06 85 LEU A C 1
ATOM 647 O O . LEU A 1 85 ? 12.005 11.297 -1.335 1.00 57.06 85 LEU A O 1
ATOM 651 N N . ASP A 1 86 ? 14.087 10.528 -1.774 1.00 55.25 86 ASP A N 1
ATOM 652 C CA . ASP A 1 86 ? 14.695 10.951 -0.511 1.00 55.25 86 ASP A CA 1
ATOM 653 C C . ASP A 1 86 ? 14.645 12.485 -0.390 1.00 55.25 86 ASP A C 1
ATOM 655 O O . ASP A 1 86 ? 14.187 13.004 0.617 1.00 55.25 86 ASP A O 1
ATOM 659 N N . ILE A 1 87 ? 14.992 13.239 -1.438 1.00 52.75 87 ILE A N 1
ATOM 660 C CA . ILE A 1 87 ? 14.919 14.710 -1.450 1.00 52.75 87 ILE A CA 1
ATOM 661 C C . ILE A 1 87 ? 13.483 15.209 -1.428 1.00 52.75 87 ILE A C 1
ATOM 663 O O . ILE A 1 87 ? 13.213 16.181 -0.736 1.00 52.75 87 ILE A O 1
ATOM 667 N N . ALA A 1 88 ? 12.541 14.578 -2.131 1.00 55.34 88 ALA A N 1
ATOM 668 C CA . ALA A 1 88 ? 11.133 14.946 -2.015 1.00 55.34 88 ALA A CA 1
ATOM 669 C C . ALA A 1 88 ? 10.635 14.726 -0.577 1.00 55.34 88 ALA A C 1
ATOM 671 O O . ALA A 1 88 ? 10.010 15.616 -0.003 1.00 55.34 88 ALA A O 1
ATOM 672 N N . GLY A 1 89 ? 10.972 13.588 0.036 1.00 57.72 89 GLY A N 1
ATOM 673 C CA . GLY A 1 89 ? 10.664 13.287 1.432 1.00 57.72 89 GLY A CA 1
ATOM 674 C C . GLY A 1 89 ? 11.315 14.269 2.410 1.00 57.72 89 GLY A C 1
ATOM 675 O O . GLY A 1 89 ? 10.636 14.805 3.284 1.00 57.72 89 GLY A O 1
ATOM 676 N N . GLU A 1 90 ? 12.601 14.564 2.241 1.00 54.06 90 GLU A N 1
ATOM 677 C CA . GLU A 1 90 ? 13.357 15.500 3.075 1.00 54.06 90 GLU A CA 1
ATOM 678 C C . GLU A 1 90 ? 12.913 16.953 2.869 1.00 54.06 90 GLU A C 1
ATOM 680 O O . GLU A 1 90 ? 12.792 17.678 3.847 1.00 54.06 90 GLU A O 1
ATOM 685 N N . ILE A 1 91 ? 12.564 17.385 1.650 1.00 50.53 91 ILE A N 1
ATOM 686 C CA . ILE A 1 91 ? 11.957 18.702 1.393 1.00 50.53 91 ILE A CA 1
ATOM 687 C C . ILE A 1 91 ? 10.605 18.789 2.097 1.00 50.53 91 ILE A C 1
ATOM 689 O O . ILE A 1 91 ? 10.341 19.780 2.773 1.00 50.53 91 ILE A O 1
ATOM 693 N N . LEU A 1 92 ? 9.752 17.767 1.994 1.00 52.12 92 LEU A N 1
ATOM 694 C CA . LEU A 1 92 ? 8.438 17.759 2.645 1.00 52.12 92 LEU A CA 1
ATOM 695 C C . LEU A 1 92 ? 8.551 17.795 4.179 1.00 52.12 92 LEU A C 1
ATOM 697 O O . LEU A 1 92 ? 7.774 18.501 4.826 1.00 52.12 92 LEU A O 1
ATOM 701 N N . LYS A 1 93 ? 9.544 17.105 4.757 1.00 57.06 93 LYS A N 1
ATOM 702 C CA . LYS A 1 93 ? 9.868 17.164 6.194 1.00 57.06 93 LYS A CA 1
ATOM 703 C C . LYS A 1 93 ? 10.461 18.521 6.596 1.00 57.06 93 LYS A C 1
ATOM 705 O O . LYS A 1 93 ? 9.986 19.149 7.541 1.00 57.06 93 LYS A O 1
ATOM 710 N N . ALA A 1 94 ? 11.468 19.007 5.868 1.00 46.19 94 ALA A N 1
ATOM 711 C CA . ALA A 1 94 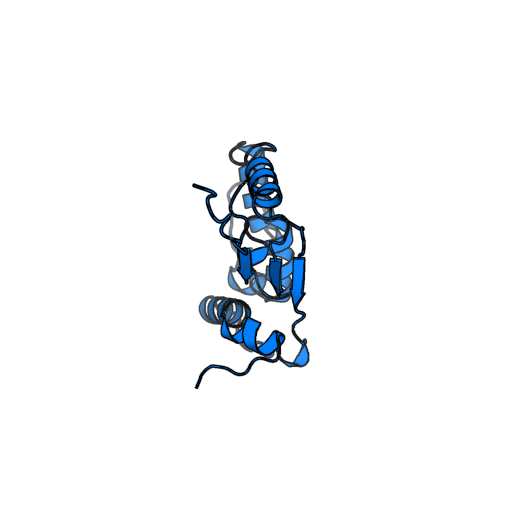? 12.190 20.247 6.162 1.00 46.19 94 ALA A CA 1
ATOM 712 C C . ALA A 1 94 ? 11.305 21.493 6.019 1.00 46.19 94 ALA A C 1
ATOM 714 O O . ALA A 1 94 ? 11.412 22.430 6.808 1.00 46.19 94 ALA A O 1
ATOM 715 N N . THR A 1 95 ? 10.377 21.487 5.060 1.00 46.72 95 THR A N 1
ATOM 716 C CA . THR A 1 95 ? 9.374 22.551 4.879 1.00 46.72 95 THR A CA 1
ATOM 717 C C . THR A 1 95 ? 8.211 22.458 5.874 1.00 46.72 95 THR A C 1
ATOM 719 O O . THR A 1 95 ? 7.317 23.301 5.838 1.00 46.72 95 THR A O 1
ATOM 722 N N . LYS A 1 96 ? 8.203 21.457 6.772 1.00 50.47 96 LYS A N 1
ATOM 723 C CA . LYS A 1 96 ? 7.106 21.129 7.706 1.00 50.47 96 LYS A CA 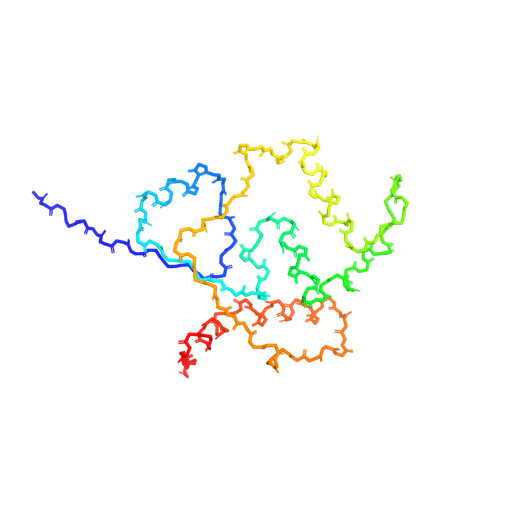1
ATOM 724 C C . LYS A 1 96 ? 5.745 20.906 7.036 1.00 50.47 96 LYS A C 1
ATOM 726 O O . LYS A 1 96 ? 4.723 20.888 7.725 1.00 50.47 96 LYS A O 1
ATOM 731 N N . VAL A 1 97 ? 5.731 20.698 5.718 1.00 49.06 97 VAL A N 1
ATOM 732 C CA . VAL A 1 97 ? 4.540 20.288 4.966 1.00 49.06 97 VAL A CA 1
ATOM 733 C C . VAL A 1 97 ? 4.089 18.911 5.450 1.00 49.06 97 VAL A C 1
ATOM 735 O O . VAL A 1 97 ? 2.893 18.696 5.631 1.00 49.06 97 VAL A O 1
ATOM 738 N N . ILE A 1 98 ? 5.041 18.023 5.760 1.00 53.09 98 ILE A N 1
ATOM 739 C CA . ILE A 1 98 ? 4.821 16.779 6.499 1.00 53.09 98 ILE A CA 1
ATOM 740 C C . ILE A 1 98 ? 5.590 16.853 7.827 1.00 53.09 98 ILE A C 1
ATOM 742 O O . ILE A 1 98 ? 6.800 17.046 7.862 1.00 53.09 98 ILE A O 1
ATOM 746 N N . ASN A 1 99 ? 4.884 16.700 8.935 1.00 59.44 99 ASN A N 1
ATOM 747 C CA . ASN A 1 99 ? 5.364 16.658 10.307 1.00 59.44 99 ASN A CA 1
ATOM 748 C C . ASN A 1 99 ? 4.722 15.456 11.028 1.00 59.44 99 ASN A C 1
ATOM 750 O O . ASN A 1 99 ? 3.892 14.743 10.464 1.00 59.44 99 ASN A O 1
ATOM 754 N N . GLU A 1 100 ? 5.102 15.208 12.281 1.00 64.69 100 GLU A N 1
ATOM 755 C CA . GLU A 1 100 ? 4.646 14.024 13.026 1.00 64.69 100 GLU A CA 1
ATOM 756 C C . GLU A 1 100 ? 3.118 13.921 13.174 1.00 64.69 100 GLU A C 1
ATOM 758 O O . GLU A 1 100 ? 2.593 12.819 13.317 1.00 64.69 100 GLU A O 1
ATOM 763 N N . THR A 1 101 ? 2.386 15.038 13.102 1.00 67.19 101 THR A N 1
ATOM 764 C CA . THR A 1 101 ? 0.930 15.059 13.308 1.00 67.19 101 THR A CA 1
ATOM 765 C C . THR A 1 101 ? 0.127 14.933 12.014 1.00 67.19 101 THR A C 1
ATOM 767 O O . THR A 1 101 ? -1.021 14.485 12.055 1.00 67.19 101 THR A O 1
ATOM 770 N N . ASN A 1 102 ? 0.702 15.272 10.858 1.00 69.19 102 ASN A N 1
ATOM 771 C CA . ASN A 1 102 ? 0.038 15.169 9.551 1.00 69.19 102 ASN A CA 1
ATOM 772 C C . ASN A 1 102 ? 0.683 14.133 8.608 1.00 69.19 102 ASN A C 1
ATOM 774 O O . ASN A 1 102 ? 0.221 13.961 7.480 1.00 69.19 102 ASN A O 1
ATOM 778 N N . ARG A 1 103 ? 1.711 13.411 9.071 1.00 78.38 103 ARG A N 1
ATOM 779 C CA . ARG A 1 103 ? 2.277 12.258 8.369 1.00 78.38 103 ARG A CA 1
ATOM 780 C C . ARG A 1 103 ? 1.213 11.183 8.189 1.00 78.38 103 ARG A C 1
ATOM 782 O O . ARG A 1 103 ? 0.614 10.720 9.159 1.00 78.38 103 ARG A O 1
ATOM 789 N N . TYR A 1 104 ? 1.035 10.756 6.945 1.00 82.12 104 TYR A N 1
ATOM 790 C CA . TYR A 1 104 ? 0.182 9.627 6.620 1.00 82.12 104 TYR A CA 1
ATOM 791 C C . TYR A 1 104 ? 0.756 8.338 7.205 1.00 82.12 104 TYR A C 1
ATOM 793 O O . TYR A 1 104 ? 1.956 8.067 7.123 1.00 82.12 104 TYR A O 1
ATOM 801 N N . VAL A 1 105 ? -0.121 7.545 7.804 1.00 85.44 105 VAL A N 1
ATOM 802 C CA . VAL A 1 105 ? 0.195 6.257 8.406 1.00 85.44 105 VAL A CA 1
ATOM 803 C C . VAL A 1 105 ? -0.793 5.246 7.859 1.00 85.44 105 VAL A C 1
ATOM 805 O O . VAL A 1 105 ? -1.961 5.550 7.634 1.00 85.44 105 VAL A O 1
ATOM 808 N N . GLN A 1 106 ? -0.309 4.033 7.640 1.00 88.50 106 GLN A N 1
ATOM 809 C CA . GLN A 1 106 ? -1.136 2.934 7.187 1.00 88.50 106 GLN A CA 1
ATOM 810 C C . GLN A 1 106 ? -1.377 1.946 8.327 1.00 88.50 106 GLN A C 1
ATOM 812 O O . GLN A 1 106 ? -0.430 1.591 9.038 1.00 88.50 106 GLN A O 1
ATOM 817 N N . SER A 1 107 ? -2.614 1.463 8.473 1.00 88.25 107 SER A N 1
ATOM 818 C CA . SER A 1 107 ? -2.918 0.452 9.489 1.00 88.25 107 SER A CA 1
ATOM 819 C C . SER A 1 107 ? -2.162 -0.848 9.214 1.00 88.25 107 SER A C 1
ATOM 821 O O . SER A 1 107 ? -2.070 -1.322 8.077 1.00 88.25 107 SER A O 1
ATOM 823 N N . GLN A 1 108 ? -1.604 -1.420 10.279 1.00 89.31 108 GLN A N 1
ATOM 824 C CA . GLN A 1 108 ? -0.971 -2.742 10.261 1.00 89.31 108 GLN A CA 1
ATOM 825 C C . GLN A 1 108 ? -1.879 -3.817 10.870 1.00 89.31 108 GLN A C 1
ATOM 827 O O . GLN A 1 108 ? -1.515 -4.992 10.900 1.00 89.31 108 GLN A O 1
ATOM 832 N N . ARG A 1 109 ? -3.062 -3.432 11.365 1.00 86.12 109 ARG A N 1
ATOM 833 C CA . ARG A 1 109 ? -4.013 -4.362 11.967 1.00 86.12 109 ARG A CA 1
ATOM 834 C C . ARG A 1 109 ? -4.549 -5.308 10.897 1.00 86.12 109 ARG A C 1
ATOM 836 O O . ARG A 1 109 ? -4.984 -4.861 9.841 1.00 86.12 109 ARG A O 1
ATOM 843 N N . HIS A 1 110 ? -4.469 -6.609 11.175 1.00 89.56 110 HIS A N 1
ATOM 844 C CA . HIS A 1 110 ? -4.898 -7.684 10.269 1.00 89.56 110 HIS A CA 1
ATOM 845 C C . HIS A 1 110 ? -4.385 -7.531 8.824 1.00 89.56 110 HIS A C 1
ATOM 847 O O . HIS A 1 110 ? -5.090 -7.852 7.864 1.00 89.56 110 HIS A O 1
ATOM 853 N N . LEU A 1 111 ? -3.149 -7.042 8.668 1.00 90.25 111 LEU A N 1
ATOM 854 C CA . LEU A 1 111 ? -2.480 -7.010 7.375 1.00 90.25 111 LEU A CA 1
ATOM 855 C C . LEU A 1 111 ? -2.201 -8.438 6.896 1.00 90.25 111 LEU A C 1
ATOM 857 O O . LEU A 1 111 ? -1.528 -9.217 7.571 1.00 90.25 111 LEU A O 1
ATOM 861 N N . ARG A 1 112 ? -2.670 -8.747 5.691 1.00 91.69 112 ARG A N 1
ATOM 862 C CA . ARG A 1 112 ? -2.372 -9.962 4.942 1.00 91.69 112 ARG A CA 1
ATOM 863 C C . ARG A 1 112 ? -1.534 -9.595 3.723 1.00 91.69 112 ARG A C 1
ATOM 865 O O . ARG A 1 112 ? -2.019 -8.967 2.781 1.00 91.69 112 ARG A O 1
ATOM 872 N N . LEU A 1 113 ? -0.258 -9.962 3.771 1.00 89.06 113 LEU A N 1
ATOM 873 C CA . LEU A 1 113 ? 0.663 -9.784 2.656 1.00 89.06 113 LEU A CA 1
ATOM 874 C C . LEU A 1 113 ? 0.586 -11.006 1.737 1.00 89.06 113 LEU A C 1
ATOM 876 O O . LEU A 1 113 ? 0.844 -12.126 2.171 1.00 89.06 113 LEU A O 1
ATOM 880 N N . LEU A 1 114 ? 0.229 -10.776 0.479 1.00 88.75 114 LEU A N 1
ATOM 881 C CA . LEU A 1 114 ? 0.198 -11.775 -0.580 1.00 88.75 114 LEU A CA 1
ATOM 882 C C . LEU A 1 114 ? 1.508 -11.691 -1.367 1.00 88.75 114 LEU A C 1
ATOM 884 O O . LEU A 1 114 ? 1.834 -10.646 -1.927 1.00 88.75 114 LEU A O 1
ATOM 888 N N . THR A 1 115 ? 2.272 -12.777 -1.397 1.00 84.25 115 THR A N 1
ATOM 889 C CA . THR A 1 115 ? 3.581 -12.793 -2.057 1.00 84.25 115 THR A CA 1
ATOM 890 C C . THR A 1 115 ? 3.442 -13.184 -3.521 1.00 84.25 115 THR A C 1
ATOM 892 O O . THR A 1 115 ? 2.871 -14.224 -3.848 1.00 84.25 115 THR A O 1
ATOM 895 N N . VAL A 1 116 ? 3.991 -12.362 -4.408 1.00 76.38 116 VAL A N 1
ATOM 896 C CA . VAL A 1 116 ? 4.115 -12.670 -5.831 1.00 76.38 116 VAL A CA 1
ATOM 897 C C . VAL A 1 116 ? 5.291 -13.618 -6.046 1.00 76.38 116 VAL A C 1
ATOM 899 O O . VAL A 1 116 ? 6.423 -13.301 -5.685 1.00 76.38 116 VAL A O 1
ATOM 902 N N . ASP A 1 117 ? 5.042 -14.755 -6.699 1.00 72.38 117 ASP A N 1
ATOM 903 C CA . ASP A 1 117 ? 6.119 -15.626 -7.172 1.00 72.38 117 ASP A CA 1
ATOM 904 C C . ASP A 1 117 ? 7.015 -14.859 -8.157 1.00 72.38 117 ASP A C 1
ATOM 906 O O . ASP A 1 117 ? 6.558 -14.385 -9.205 1.00 72.38 117 ASP A O 1
ATOM 910 N N . ALA A 1 118 ? 8.299 -14.750 -7.818 1.00 58.72 118 ALA A N 1
ATOM 911 C CA . ALA A 1 118 ? 9.308 -14.071 -8.617 1.00 58.72 118 ALA A CA 1
ATOM 912 C C . ALA A 1 118 ? 9.409 -14.629 -10.048 1.00 58.72 118 ALA A C 1
ATOM 914 O O . ALA A 1 118 ? 9.737 -13.874 -10.960 1.00 58.72 118 ALA A O 1
ATOM 915 N N . ALA A 1 119 ? 9.073 -15.906 -10.268 1.00 58.22 119 ALA A N 1
ATOM 916 C CA . ALA A 1 119 ? 9.073 -16.533 -11.591 1.00 58.22 119 ALA A CA 1
ATOM 917 C C . ALA A 1 119 ? 7.933 -16.046 -12.506 1.00 58.22 119 ALA A C 1
ATOM 919 O O . ALA A 1 119 ? 8.006 -16.208 -13.722 1.00 58.22 119 ALA A O 1
ATOM 920 N N . THR A 1 120 ? 6.884 -15.438 -11.940 1.00 60.34 120 THR A N 1
ATOM 921 C CA . THR A 1 120 ? 5.720 -14.932 -12.691 1.00 60.34 120 THR A CA 1
ATOM 922 C C . THR A 1 120 ? 5.868 -13.480 -13.137 1.00 60.34 120 THR A C 1
ATOM 924 O O . THR A 1 120 ? 5.011 -12.969 -13.855 1.00 60.34 120 THR A O 1
ATOM 927 N N . VAL A 1 121 ? 6.949 -12.808 -12.731 1.00 57.31 121 VAL A N 1
ATOM 928 C CA . VAL A 1 121 ? 7.252 -11.439 -13.150 1.00 57.31 121 VAL A CA 1
ATOM 929 C C . VAL A 1 121 ? 8.034 -11.506 -14.464 1.00 57.31 121 VAL A C 1
ATOM 931 O O . VAL A 1 121 ? 9.159 -12.008 -14.458 1.00 57.31 121 VAL A O 1
ATOM 934 N N . PRO A 1 122 ? 7.485 -11.019 -15.593 1.00 55.62 122 PRO A N 1
ATOM 935 C CA . PRO A 1 122 ? 8.213 -11.001 -16.856 1.00 55.62 122 PRO A CA 1
ATOM 936 C C . PRO A 1 122 ? 9.544 -10.258 -16.694 1.00 55.62 122 PRO A C 1
ATOM 938 O O . PRO A 1 122 ? 9.587 -9.175 -16.105 1.00 55.62 122 PRO A O 1
ATOM 941 N N . ALA A 1 123 ? 10.632 -10.838 -17.205 1.00 55.22 123 ALA A N 1
ATOM 942 C CA . ALA A 1 123 ? 11.913 -10.147 -17.280 1.00 55.22 123 ALA A CA 1
ATOM 943 C C . ALA A 1 123 ? 11.770 -8.949 -18.232 1.00 55.22 123 ALA A C 1
ATOM 945 O O . ALA A 1 123 ? 11.413 -9.122 -19.398 1.00 55.22 123 ALA A O 1
ATOM 946 N N . ASP A 1 124 ? 12.015 -7.737 -17.733 1.00 55.75 124 ASP A N 1
ATOM 947 C CA . ASP A 1 124 ? 11.843 -6.527 -18.536 1.00 55.75 124 ASP A CA 1
ATOM 948 C C . ASP A 1 124 ? 12.938 -6.412 -19.597 1.00 55.75 124 ASP A C 1
ATOM 950 O O . ASP A 1 124 ? 14.132 -6.447 -19.301 1.00 55.75 124 ASP A O 1
ATOM 954 N N . THR A 1 125 ? 12.520 -6.216 -20.846 1.00 53.66 125 THR A N 1
ATOM 955 C CA . THR A 1 125 ? 13.406 -5.918 -21.980 1.00 53.66 125 THR A CA 1
ATOM 956 C C . THR A 1 125 ? 13.442 -4.424 -22.320 1.00 53.66 125 THR A C 1
ATOM 958 O O . THR A 1 125 ? 14.290 -4.001 -23.105 1.00 53.66 125 THR A O 1
ATOM 961 N N . SER A 1 126 ? 12.560 -3.604 -21.724 1.00 56.62 126 SER A N 1
ATOM 962 C CA . SER A 1 126 ? 12.555 -2.147 -21.895 1.00 56.62 126 SER A CA 1
ATOM 963 C C . SER A 1 126 ? 12.144 -1.402 -20.621 1.00 56.62 126 SER A C 1
ATOM 965 O O . SER A 1 126 ? 11.135 -1.707 -19.984 1.00 56.62 126 SER A O 1
ATOM 967 N N . TYR A 1 127 ? 12.920 -0.374 -20.292 1.00 63.78 127 TYR A N 1
ATOM 968 C CA . TYR A 1 127 ? 12.698 0.536 -19.176 1.00 63.78 127 TYR A CA 1
ATOM 969 C C . TYR A 1 127 ? 12.175 1.864 -19.749 1.00 63.78 127 TYR A C 1
ATOM 971 O O . TYR A 1 127 ? 12.921 2.825 -19.931 1.00 63.78 127 TYR A O 1
ATOM 979 N N . THR A 1 128 ? 10.887 1.914 -20.092 1.00 64.50 128 THR A N 1
ATOM 980 C CA . THR A 1 128 ? 10.184 3.137 -20.515 1.00 64.50 128 THR A CA 1
ATOM 981 C C . THR A 1 128 ? 9.143 3.525 -19.468 1.00 64.50 128 THR A C 1
ATOM 983 O O . THR A 1 128 ? 8.752 2.708 -18.635 1.00 64.50 128 THR A O 1
ATOM 986 N N . THR A 1 129 ? 8.693 4.785 -19.471 1.00 59.59 129 THR A N 1
ATOM 987 C CA . THR A 1 129 ? 7.689 5.256 -18.497 1.00 59.59 129 THR A CA 1
ATOM 988 C C . THR A 1 129 ? 6.407 4.444 -18.625 1.00 59.59 129 THR A C 1
ATOM 990 O O . THR A 1 129 ? 5.855 3.993 -17.627 1.00 59.59 129 THR A O 1
ATOM 993 N N . GLU A 1 130 ? 5.997 4.173 -19.859 1.00 65.19 130 GLU A N 1
ATOM 994 C CA . GLU A 1 130 ? 4.842 3.344 -20.172 1.00 65.19 130 GLU A CA 1
ATOM 995 C C . GLU A 1 130 ? 5.003 1.895 -19.687 1.00 65.19 130 GLU A C 1
ATOM 997 O O . GLU A 1 130 ? 4.105 1.388 -19.017 1.00 65.19 130 GLU A O 1
ATOM 1002 N N . SER A 1 131 ? 6.146 1.237 -19.942 1.00 63.03 131 SER A N 1
ATOM 1003 C CA . SER A 1 131 ? 6.350 -0.154 -19.502 1.00 63.03 131 SER A CA 1
ATOM 1004 C C . SER A 1 131 ? 6.292 -0.299 -17.980 1.00 63.03 131 SER A C 1
ATOM 1006 O O . SER A 1 131 ? 5.743 -1.278 -17.476 1.00 63.03 131 SER A O 1
ATOM 1008 N N . LEU A 1 132 ? 6.745 0.708 -17.235 1.00 64.06 132 LEU A N 1
ATOM 1009 C CA . LEU A 1 132 ? 6.645 0.720 -15.778 1.00 64.06 132 LEU A CA 1
ATOM 1010 C C . LEU A 1 132 ? 5.261 1.001 -15.233 1.00 64.06 132 LEU A C 1
ATOM 1012 O O . LEU A 1 132 ? 4.852 0.320 -14.298 1.00 64.06 132 LEU A O 1
ATOM 1016 N N . PHE A 1 133 ? 4.540 1.986 -15.772 1.00 70.75 133 PHE A N 1
ATOM 1017 C CA . PHE A 1 133 ? 3.158 2.207 -15.346 1.00 70.75 133 PHE A CA 1
ATOM 1018 C C . PHE A 1 133 ? 2.300 0.987 -15.676 1.00 70.75 133 PHE A C 1
ATOM 1020 O O . PHE A 1 133 ? 1.494 0.576 -14.844 1.00 70.75 133 PHE A O 1
ATOM 1027 N N . ASN A 1 134 ? 2.550 0.336 -16.814 1.00 73.00 134 ASN A N 1
ATOM 1028 C CA . ASN A 1 134 ? 1.931 -0.940 -17.150 1.00 73.00 134 ASN A CA 1
ATOM 1029 C C . ASN A 1 134 ? 2.299 -2.031 -16.139 1.00 73.00 134 ASN A C 1
ATOM 1031 O O . ASN A 1 134 ? 1.420 -2.766 -15.702 1.00 73.00 134 ASN A O 1
ATOM 1035 N N . LYS A 1 135 ? 3.562 -2.124 -15.714 1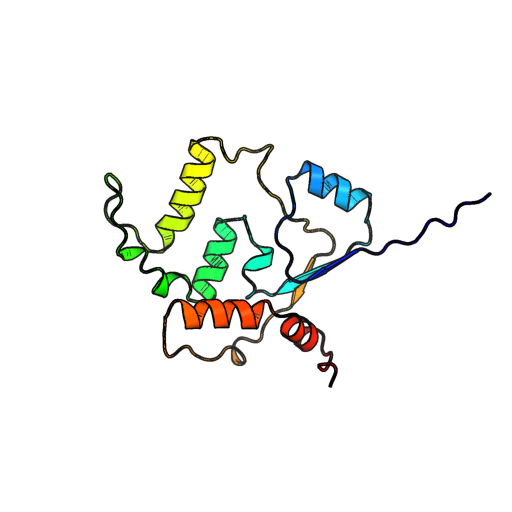.00 73.81 135 LYS A N 1
ATOM 1036 C CA . LYS A 1 135 ? 4.011 -3.102 -14.713 1.00 73.81 135 LYS A CA 1
ATOM 1037 C C . LYS A 1 135 ? 3.421 -2.843 -13.323 1.00 73.81 135 LYS A C 1
ATOM 1039 O O . LYS A 1 135 ? 2.899 -3.765 -12.705 1.00 73.81 135 LYS A O 1
ATOM 1044 N N . ALA A 1 136 ? 3.432 -1.595 -12.859 1.00 75.81 136 ALA A N 1
ATOM 1045 C CA . ALA A 1 136 ? 2.767 -1.183 -11.626 1.00 75.81 136 ALA A CA 1
ATOM 1046 C C . ALA A 1 136 ? 1.263 -1.494 -11.687 1.00 75.81 136 ALA A C 1
ATOM 1048 O O . ALA A 1 136 ? 0.710 -2.050 -10.742 1.00 75.81 136 ALA A O 1
ATOM 1049 N N . TYR A 1 137 ? 0.620 -1.239 -12.830 1.00 81.19 137 TYR A N 1
ATOM 1050 C CA . TYR A 1 137 ? -0.766 -1.628 -13.079 1.00 81.19 137 TYR A CA 1
ATOM 1051 C C . TYR A 1 137 ? -0.971 -3.150 -13.012 1.00 81.19 137 TYR A C 1
ATOM 1053 O O . TYR A 1 137 ? -1.921 -3.595 -12.372 1.00 81.19 137 TYR A O 1
ATOM 1061 N N . GLN A 1 138 ? -0.077 -3.966 -13.586 1.00 82.56 138 GLN A N 1
ATOM 1062 C CA . GLN A 1 138 ? -0.172 -5.430 -13.476 1.00 82.56 138 GLN A CA 1
ATOM 1063 C C . GLN A 1 138 ? -0.086 -5.920 -12.023 1.00 82.56 138 GLN A C 1
ATOM 1065 O O . GLN A 1 138 ? -0.714 -6.926 -11.695 1.00 82.56 138 GLN A O 1
ATOM 1070 N N . PHE A 1 139 ? 0.656 -5.226 -11.154 1.00 83.75 139 PHE A N 1
ATOM 1071 C CA . PHE A 1 139 ? 0.720 -5.553 -9.726 1.00 83.75 139 PHE A CA 1
ATOM 1072 C C . PHE A 1 139 ? -0.465 -5.021 -8.915 1.00 83.75 139 PHE A C 1
ATOM 1074 O O . PHE A 1 139 ? -0.811 -5.624 -7.901 1.00 83.75 139 PHE A O 1
ATOM 1081 N N . HIS A 1 140 ? -1.085 -3.925 -9.357 1.00 87.50 140 HIS A N 1
ATOM 1082 C CA . HIS A 1 140 ? -2.155 -3.247 -8.626 1.00 87.50 140 HIS A CA 1
ATOM 1083 C C . HIS A 1 140 ? -3.571 -3.691 -9.025 1.00 87.50 140 HIS A C 1
ATOM 1085 O O . HIS A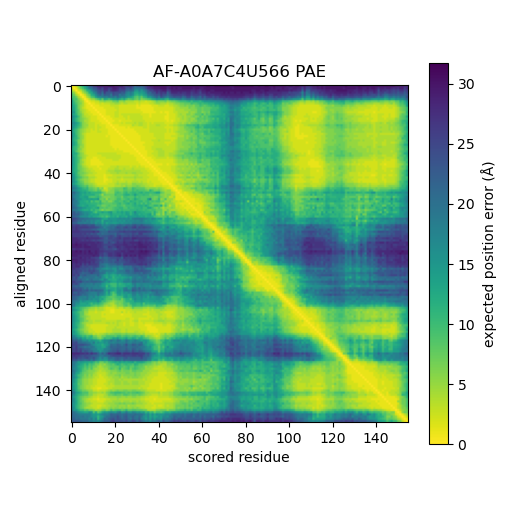 1 140 ? -4.502 -3.580 -8.227 1.00 87.50 140 HIS A O 1
A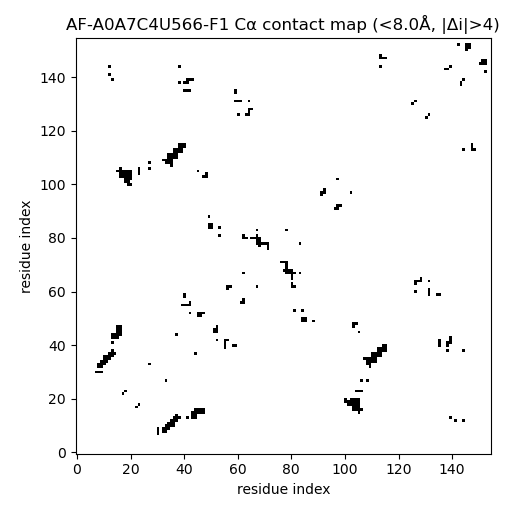TOM 1091 N N . LYS A 1 141 ? -3.770 -4.181 -10.255 1.00 85.56 141 LYS A N 1
ATOM 1092 C CA . LYS A 1 141 ? -5.102 -4.549 -10.759 1.00 85.56 141 LYS A CA 1
ATOM 1093 C C . LYS A 1 141 ? -5.774 -5.605 -9.874 1.00 85.56 141 LYS A C 1
ATOM 1095 O O . LYS A 1 141 ? -5.125 -6.529 -9.386 1.00 85.56 141 LYS A O 1
ATOM 1100 N N . VAL A 1 142 ? -7.094 -5.495 -9.719 1.00 77.75 142 VAL A N 1
ATOM 1101 C CA . VAL A 1 142 ? -7.900 -6.377 -8.853 1.00 77.75 142 VAL A CA 1
ATOM 1102 C C . VAL A 1 142 ? -7.711 -7.854 -9.207 1.00 77.75 142 VAL A C 1
ATOM 1104 O O . VAL A 1 142 ? -7.536 -8.671 -8.306 1.00 77.75 142 VAL A O 1
ATOM 1107 N N . ASP A 1 143 ? -7.638 -8.183 -10.499 1.00 80.62 143 ASP A N 1
ATOM 1108 C CA . ASP A 1 143 ? -7.409 -9.554 -10.976 1.00 80.62 143 ASP A CA 1
ATOM 1109 C C . ASP A 1 143 ? -6.147 -10.171 -10.371 1.00 80.62 143 ASP A C 1
ATOM 1111 O O . ASP A 1 143 ? -6.125 -11.351 -10.038 1.00 80.62 143 ASP A O 1
ATOM 1115 N N . ARG A 1 144 ? -5.104 -9.363 -10.142 1.00 83.56 144 ARG A N 1
ATOM 1116 C CA . ARG A 1 144 ? -3.867 -9.861 -9.547 1.00 83.56 144 ARG A CA 1
ATOM 1117 C C . ARG A 1 144 ? -4.072 -10.313 -8.103 1.00 83.56 144 ARG A C 1
ATOM 1119 O O . ARG A 1 144 ? -3.501 -11.319 -7.689 1.00 83.56 144 ARG A O 1
ATOM 1126 N N . TYR A 1 145 ? -4.878 -9.583 -7.339 1.00 87.94 145 TYR A N 1
ATOM 1127 C CA . TYR A 1 145 ? -5.240 -9.963 -5.976 1.00 87.94 145 TYR A CA 1
ATOM 1128 C C . TYR A 1 145 ? -6.136 -11.205 -5.962 1.00 87.94 145 TYR A C 1
ATOM 1130 O O . TYR A 1 145 ? -5.960 -12.061 -5.097 1.00 87.94 145 TYR A O 1
ATOM 1138 N N . ALA A 1 146 ? -7.050 -11.332 -6.930 1.00 84.75 146 ALA A N 1
ATOM 1139 C CA . ALA A 1 146 ? -7.879 -12.524 -7.095 1.00 84.75 146 ALA A CA 1
ATOM 1140 C C . ALA A 1 146 ? -7.024 -13.773 -7.379 1.00 84.75 146 ALA A C 1
ATOM 1142 O O . ALA A 1 146 ? -7.154 -14.765 -6.659 1.00 84.75 146 ALA A O 1
ATOM 1143 N N . ASP A 1 147 ? -6.078 -13.685 -8.322 1.00 82.62 147 ASP A N 1
ATOM 1144 C CA . ASP A 1 147 ? -5.142 -14.769 -8.648 1.00 82.62 147 ASP A CA 1
ATOM 1145 C C . ASP A 1 147 ? -4.360 -15.236 -7.411 1.00 82.62 147 ASP A C 1
ATOM 1147 O O . ASP A 1 147 ? -4.256 -16.432 -7.138 1.00 82.62 147 ASP A O 1
ATOM 1151 N N . LEU A 1 148 ? -3.825 -14.288 -6.632 1.00 84.38 148 LEU A N 1
ATOM 1152 C CA . LEU A 1 148 ? -3.044 -14.571 -5.421 1.00 84.38 148 LEU A CA 1
ATOM 1153 C C . LEU A 1 148 ? -3.878 -15.196 -4.294 1.00 84.38 148 LEU A C 1
ATOM 1155 O O . LEU A 1 148 ? -3.329 -15.874 -3.427 1.00 84.38 148 LEU A O 1
ATOM 1159 N N . LEU A 1 149 ? -5.194 -14.989 -4.305 1.00 87.00 149 LEU A N 1
ATOM 1160 C CA . LEU A 1 149 ? -6.140 -15.625 -3.387 1.00 87.00 149 LEU A CA 1
ATOM 1161 C C . LEU A 1 149 ? -6.680 -16.962 -3.921 1.00 87.00 149 LEU A C 1
ATOM 1163 O O . LEU A 1 149 ? -7.514 -17.586 -3.266 1.00 87.00 149 LEU A O 1
ATOM 1167 N N . GLY A 1 150 ? -6.210 -17.417 -5.088 1.00 80.81 150 GLY A N 1
ATOM 1168 C CA . GLY A 1 150 ? -6.666 -18.652 -5.726 1.00 80.81 150 GLY A CA 1
ATOM 1169 C C . GLY A 1 150 ? -8.064 -18.546 -6.343 1.00 80.81 150 GLY A C 1
ATOM 1170 O O . GLY A 1 150 ? -8.717 -19.568 -6.561 1.00 80.81 150 GLY A O 1
ATOM 1171 N N . VAL A 1 151 ? -8.539 -17.328 -6.608 1.00 74.31 151 VAL A N 1
ATOM 1172 C CA . VAL A 1 151 ? -9.849 -17.054 -7.205 1.00 74.31 151 VAL A CA 1
ATOM 1173 C C . VAL A 1 151 ? -9.670 -16.842 -8.706 1.00 74.31 151 VAL A C 1
ATOM 1175 O O . VAL A 1 151 ? -8.846 -16.037 -9.127 1.00 74.31 151 VAL A O 1
ATOM 1178 N N . LYS A 1 152 ? -10.439 -17.566 -9.526 1.00 56.94 152 LYS A N 1
ATOM 1179 C CA . LYS A 1 152 ? -10.438 -17.361 -10.982 1.00 56.94 152 LYS A CA 1
ATOM 1180 C C . LYS A 1 152 ? -11.152 -16.045 -11.342 1.00 56.94 152 LYS A C 1
ATOM 1182 O O . LYS A 1 152 ? -12.132 -15.718 -10.668 1.00 56.94 152 LYS A O 1
ATOM 1187 N N . PRO A 1 153 ? -10.720 -15.327 -12.397 1.00 57.50 153 PRO A N 1
ATOM 1188 C CA . PRO A 1 153 ? -11.448 -14.173 -12.921 1.00 57.50 153 PRO A CA 1
ATOM 1189 C C . PRO A 1 153 ? -12.912 -14.523 -13.217 1.00 57.50 153 PRO A C 1
ATOM 1191 O O . PRO A 1 153 ? -13.208 -15.648 -13.623 1.00 57.50 153 PRO A O 1
ATOM 1194 N N . LEU A 1 154 ? -13.821 -13.568 -13.008 1.00 54.09 154 LEU A N 1
ATOM 1195 C CA . LEU A 1 154 ? -15.205 -13.698 -13.463 1.00 54.09 154 LEU A CA 1
ATOM 1196 C C . LEU A 1 154 ? -15.190 -13.620 -14.997 1.00 54.09 154 LEU A C 1
ATOM 1198 O O . LEU A 1 154 ? -14.869 -12.564 -15.539 1.00 54.09 154 LEU A O 1
ATOM 1202 N N . GLU A 1 155 ? -15.443 -14.752 -15.658 1.00 49.38 155 GLU A N 1
ATOM 1203 C CA . GLU A 1 155 ? -15.620 -14.845 -17.118 1.00 49.38 155 GLU A CA 1
ATOM 1204 C C . GLU A 1 155 ? -16.810 -14.010 -17.615 1.00 49.38 155 GLU A C 1
ATOM 1206 O O . GLU A 1 155 ? -17.849 -13.967 -16.912 1.00 49.38 155 GLU A O 1
#

Solvent-accessible surface area (backbone atoms only — not comparable to full-atom values): 9186 Å² total; per-residue (Å²): 134,85,74,77,78,75,84,76,80,48,76,47,65,47,56,45,38,88,34,19,60,69,52,37,51,53,49,48,68,76,31,73,84,28,37,33,39,38,48,78,66,30,53,46,48,36,31,82,42,48,75,52,33,47,56,39,28,58,76,71,48,51,45,74,40,69,46,38,60,71,55,81,51,96,92,52,85,79,36,49,46,74,42,57,54,50,45,50,49,48,50,33,44,75,68,55,77,35,41,92,80,65,35,65,37,65,77,69,64,61,59,43,78,44,80,73,63,74,87,75,56,79,83,80,90,65,76,40,68,65,54,42,54,52,49,46,44,60,47,52,38,68,65,45,57,34,52,75,70,74,41,79,78,88,127